Protein AF-A0A2H9MGI7-F1 (afdb_monomer_lite)

pLDDT: mean 84.03, std 13.03, range [43.06, 93.06]

Foldseek 3Di:
DDDDPDPDDPQLVVLLVVLCVVCVVVVADADSLLLSVLCVLQVPDSVSSNVLSVQLVVVCVVVVHHRDNVSSCVRRPDDDD

Radius of gyration: 12.67 Å; chains: 1; bounding box: 24×45×29 Å

Secondary structure (DSSP, 8-state):
--SSTTSS-HHHHHHHHHHHHHHHHTT----HHHHHHHHHHTTT-HHHHHHHHHHHHHHHHHTT----HHHHHHHHH----

Sequence (81 aa):
GGLVTHILDPETETRIIILKRDAEKEGMKIDFEVLYYISSECNSNIRNVKGGLTKVMAYAKIHSREITLELAKKVLGEPES

Structure (mmCIF, N/CA/C/O backbone):
data_AF-A0A2H9MGI7-F1
#
_entry.id   AF-A0A2H9MGI7-F1
#
loop_
_atom_site.group_PDB
_atom_site.id
_atom_site.type_symbol
_atom_site.label_atom_id
_atom_site.label_alt_id
_atom_site.label_comp_id
_atom_site.label_asym_id
_atom_site.label_entity_id
_atom_site.label_seq_id
_atom_site.pdbx_PDB_ins_code
_atom_site.Cartn_x
_atom_site.Cartn_y
_atom_site.Cartn_z
_atom_site.occupancy
_atom_site.B_iso_or_equiv
_atom_site.auth_seq_id
_atom_site.auth_comp_id
_atom_site.auth_asym_id
_atom_site.auth_atom_id
_atom_site.pdbx_PDB_model_num
ATOM 1 N N . GLY A 1 1 ? -1.955 -24.660 -14.568 1.00 56.06 1 GLY A N 1
ATOM 2 C CA . GLY A 1 1 ? -1.375 -23.422 -14.023 1.00 56.06 1 GLY A CA 1
ATOM 3 C C . GLY A 1 1 ? -1.085 -22.505 -15.180 1.00 56.06 1 GLY A C 1
ATOM 4 O O . GLY A 1 1 ? -0.399 -22.930 -16.096 1.00 56.06 1 GLY A O 1
ATOM 5 N N . GLY A 1 2 ? -1.668 -21.316 -15.194 1.00 67.62 2 GLY A N 1
ATOM 6 C CA . GLY A 1 2 ? -1.495 -20.359 -16.283 1.00 67.62 2 GLY A CA 1
ATOM 7 C C . GLY A 1 2 ? -2.707 -19.447 -16.410 1.00 67.62 2 GLY A C 1
ATOM 8 O O . GLY A 1 2 ? -3.804 -19.872 -16.061 1.00 67.62 2 GLY A O 1
ATOM 9 N N . LEU A 1 3 ? -2.463 -18.249 -16.956 1.00 50.97 3 LEU A N 1
ATOM 10 C CA . LEU A 1 3 ? -3.419 -17.200 -17.361 1.00 50.97 3 LEU A CA 1
ATOM 11 C C . LEU A 1 3 ? -3.598 -16.005 -16.410 1.00 50.97 3 LEU A C 1
ATOM 13 O O . LEU A 1 3 ? -4.719 -15.610 -16.130 1.00 50.97 3 LEU A O 1
ATOM 17 N N . VAL A 1 4 ? -2.501 -15.372 -15.984 1.00 53.47 4 VAL A N 1
ATOM 18 C CA . VAL A 1 4 ? -2.522 -13.925 -15.636 1.00 53.47 4 VAL A CA 1
ATOM 19 C C . VAL A 1 4 ? -1.164 -13.225 -15.817 1.00 53.47 4 VAL A C 1
ATOM 21 O O . VAL A 1 4 ? -1.099 -12.004 -15.860 1.00 53.47 4 VAL A O 1
ATOM 24 N N . THR A 1 5 ? -0.074 -13.975 -15.990 1.00 50.25 5 THR A N 1
ATOM 25 C CA . THR A 1 5 ? 1.311 -13.492 -15.853 1.00 50.25 5 THR A CA 1
ATOM 26 C C . THR A 1 5 ? 1.919 -12.746 -17.052 1.00 50.25 5 THR A C 1
ATOM 28 O O . THR A 1 5 ? 3.096 -12.425 -16.996 1.00 50.25 5 THR A O 1
ATOM 31 N N . HIS A 1 6 ? 1.193 -12.475 -18.145 1.00 55.34 6 HIS A N 1
ATOM 32 C CA . HIS A 1 6 ? 1.819 -11.968 -19.388 1.00 55.34 6 HIS A CA 1
ATOM 33 C C . HIS A 1 6 ? 1.504 -10.511 -19.769 1.00 55.34 6 HIS A C 1
ATOM 35 O O . HIS A 1 6 ? 1.922 -10.074 -20.836 1.00 55.34 6 HIS A O 1
ATOM 41 N N . ILE A 1 7 ? 0.755 -9.763 -18.948 1.00 66.56 7 ILE A N 1
ATOM 42 C CA . ILE A 1 7 ? 0.278 -8.410 -19.316 1.00 66.56 7 ILE A CA 1
ATOM 43 C C . ILE A 1 7 ? 0.922 -7.313 -18.454 1.00 66.56 7 ILE A C 1
ATOM 45 O O . ILE A 1 7 ? 1.012 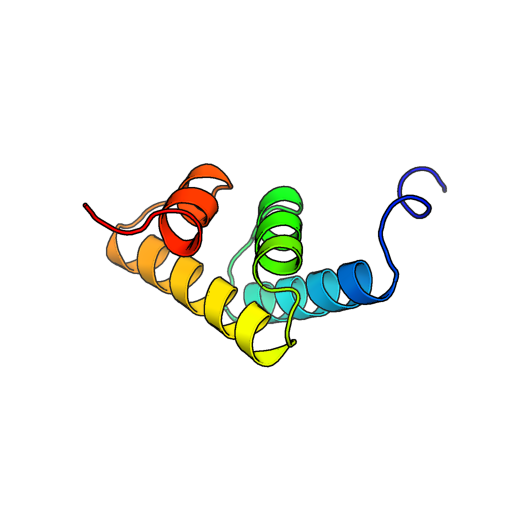-6.164 -18.877 1.00 66.56 7 ILE A O 1
ATOM 49 N N . LEU A 1 8 ? 1.386 -7.654 -17.252 1.00 68.12 8 LEU A N 1
ATOM 50 C CA . LEU A 1 8 ? 1.947 -6.686 -16.317 1.00 68.12 8 LEU A CA 1
ATOM 51 C C . LEU A 1 8 ? 3.448 -6.555 -16.516 1.00 68.12 8 LEU A C 1
ATOM 53 O O . LEU A 1 8 ? 4.160 -7.553 -16.603 1.00 68.12 8 LEU A O 1
ATOM 57 N N . ASP A 1 9 ? 3.923 -5.314 -16.531 1.00 81.81 9 ASP A N 1
ATOM 58 C CA . ASP A 1 9 ? 5.352 -5.047 -16.490 1.00 81.81 9 ASP A CA 1
ATOM 59 C C . ASP A 1 9 ? 5.967 -5.686 -15.221 1.00 81.81 9 ASP A C 1
ATOM 61 O O . ASP A 1 9 ? 5.390 -5.541 -14.132 1.00 81.81 9 ASP A O 1
ATOM 65 N N . PRO A 1 10 ? 7.106 -6.399 -15.324 1.00 80.38 10 PRO A N 1
ATOM 66 C CA . PRO A 1 10 ? 7.725 -7.088 -14.188 1.00 80.38 10 PRO A CA 1
ATOM 67 C C . PRO A 1 10 ? 8.051 -6.147 -13.019 1.00 80.38 10 PRO A C 1
ATOM 69 O O . PRO A 1 10 ? 8.039 -6.563 -11.854 1.00 80.38 10 PRO A O 1
ATOM 72 N N . GLU A 1 11 ? 8.296 -4.864 -13.290 1.00 83.31 11 GLU A N 1
ATOM 73 C CA . GLU A 1 11 ? 8.505 -3.853 -12.260 1.00 83.31 11 GLU A CA 1
ATOM 74 C C . GLU A 1 11 ? 7.206 -3.563 -11.492 1.00 83.31 11 GLU A C 1
ATOM 76 O O . GLU A 1 11 ? 7.200 -3.479 -10.261 1.00 83.31 11 GLU A O 1
ATOM 81 N N . THR A 1 12 ? 6.081 -3.486 -12.203 1.00 85.19 12 THR A N 1
ATOM 82 C CA . THR A 1 12 ? 4.744 -3.309 -11.619 1.00 85.19 12 THR A CA 1
ATOM 83 C C . THR A 1 12 ? 4.326 -4.522 -10.796 1.00 85.19 12 THR A C 1
ATOM 85 O O . THR A 1 12 ? 3.870 -4.360 -9.664 1.00 85.19 12 THR A O 1
ATOM 88 N N . GLU A 1 13 ? 4.549 -5.737 -11.299 1.00 87.56 13 GLU A N 1
ATOM 89 C CA . GLU A 1 13 ? 4.284 -6.965 -10.542 1.00 87.56 13 GLU A CA 1
ATOM 90 C C . GLU A 1 13 ? 5.089 -6.995 -9.234 1.00 87.56 13 GLU A C 1
ATOM 92 O O . GLU A 1 13 ? 4.536 -7.205 -8.150 1.00 87.56 13 GLU A O 1
ATOM 97 N N . THR A 1 14 ? 6.385 -6.681 -9.313 1.00 89.75 14 THR A N 1
ATOM 98 C CA . THR A 1 14 ? 7.265 -6.615 -8.141 1.00 89.75 14 THR A CA 1
ATOM 99 C C . THR A 1 14 ? 6.758 -5.595 -7.119 1.00 89.75 14 THR A C 1
ATOM 101 O O . THR A 1 14 ? 6.695 -5.894 -5.922 1.00 89.75 14 THR A O 1
ATOM 104 N N . ARG A 1 15 ? 6.334 -4.405 -7.567 1.00 89.81 15 ARG A N 1
ATOM 105 C CA . ARG A 1 15 ? 5.731 -3.383 -6.695 1.00 89.81 15 ARG A CA 1
ATOM 106 C C . ARG A 1 15 ? 4.477 -3.895 -5.993 1.00 89.81 15 ARG A C 1
ATOM 108 O O . ARG A 1 15 ? 4.357 -3.705 -4.784 1.00 89.81 15 ARG A O 1
ATOM 115 N N . ILE A 1 16 ? 3.576 -4.564 -6.709 1.00 91.56 16 ILE A N 1
ATOM 116 C CA . ILE A 1 16 ? 2.338 -5.119 -6.139 1.00 91.56 16 ILE A CA 1
ATOM 117 C C . ILE A 1 16 ? 2.654 -6.166 -5.074 1.00 91.56 16 ILE A C 1
ATOM 119 O O . ILE A 1 16 ? 2.057 -6.139 -4.000 1.00 91.56 16 ILE A O 1
ATOM 123 N N . ILE A 1 17 ? 3.626 -7.048 -5.321 1.00 90.50 17 ILE A N 1
ATOM 124 C CA . ILE A 1 17 ? 4.062 -8.050 -4.338 1.00 90.50 17 ILE A CA 1
ATOM 125 C C . ILE A 1 17 ? 4.605 -7.371 -3.074 1.00 90.50 17 ILE A C 1
ATOM 127 O O . ILE A 1 17 ? 4.296 -7.805 -1.962 1.00 90.50 17 ILE A O 1
ATOM 131 N N . ILE A 1 18 ? 5.396 -6.304 -3.224 1.00 90.94 18 ILE A N 1
ATOM 132 C CA . ILE A 1 18 ? 5.912 -5.530 -2.087 1.00 90.94 18 ILE A CA 1
ATOM 133 C C . ILE A 1 18 ? 4.757 -4.889 -1.311 1.00 90.94 18 ILE A C 1
ATOM 135 O O . ILE A 1 18 ? 4.686 -5.062 -0.096 1.00 90.94 18 ILE A O 1
ATOM 139 N N . LEU A 1 19 ? 3.837 -4.208 -2.000 1.00 91.56 19 LEU A N 1
ATOM 140 C CA . LEU A 1 19 ? 2.680 -3.566 -1.375 1.00 91.56 19 LEU A CA 1
ATOM 141 C C . LEU A 1 19 ? 1.785 -4.568 -0.645 1.00 91.56 19 LEU A C 1
ATOM 143 O O . LEU A 1 19 ? 1.370 -4.308 0.481 1.00 91.56 19 LEU A O 1
ATOM 147 N N . LYS A 1 20 ? 1.517 -5.723 -1.262 1.00 92.50 20 LYS A N 1
ATOM 148 C CA . LYS A 1 20 ? 0.728 -6.796 -0.658 1.00 92.50 20 LYS A CA 1
ATOM 149 C C . LYS A 1 20 ? 1.354 -7.249 0.658 1.00 92.50 20 LYS A C 1
ATOM 151 O O . LYS A 1 20 ? 0.671 -7.289 1.673 1.00 92.50 20 LYS A O 1
ATOM 156 N N . ARG A 1 21 ? 2.666 -7.507 0.658 1.00 92.06 21 ARG A N 1
ATOM 157 C CA . ARG A 1 21 ? 3.405 -7.902 1.866 1.00 92.06 21 ARG A CA 1
ATOM 158 C C . ARG A 1 21 ? 3.374 -6.821 2.945 1.00 92.06 21 ARG A C 1
ATOM 160 O O . ARG A 1 21 ? 3.295 -7.159 4.121 1.00 92.06 21 ARG A O 1
ATOM 167 N N . ASP A 1 22 ? 3.476 -5.544 2.576 1.00 91.06 22 ASP A N 1
ATOM 168 C CA . ASP A 1 22 ? 3.360 -4.432 3.530 1.00 91.06 22 ASP A CA 1
ATOM 169 C C . ASP A 1 22 ? 1.943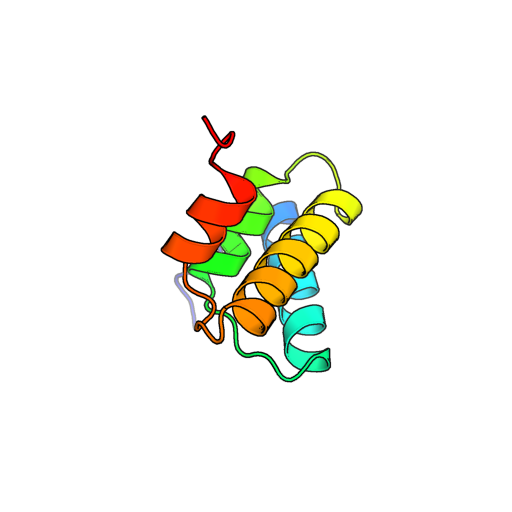 -4.352 4.132 1.00 91.06 22 ASP A C 1
ATOM 171 O O . ASP A 1 22 ? 1.806 -4.223 5.346 1.00 91.06 22 ASP A O 1
ATOM 175 N N . ALA A 1 23 ? 0.892 -4.520 3.323 1.00 91.06 23 ALA A N 1
ATOM 176 C CA . ALA A 1 23 ? -0.492 -4.555 3.801 1.00 91.06 23 ALA A CA 1
ATOM 177 C C . ALA A 1 23 ? -0.769 -5.758 4.723 1.00 91.06 23 ALA A C 1
ATOM 179 O O . ALA A 1 23 ? -1.368 -5.601 5.786 1.00 91.06 23 ALA A O 1
ATOM 180 N N . GLU A 1 24 ? -0.271 -6.945 4.364 1.00 91.06 24 GLU A N 1
ATOM 181 C CA . GLU A 1 24 ? -0.391 -8.161 5.178 1.00 91.06 24 GLU A CA 1
ATOM 182 C C . GLU A 1 24 ? 0.308 -8.014 6.538 1.00 91.06 24 GLU A C 1
ATOM 184 O O . GLU A 1 24 ? -0.225 -8.468 7.550 1.00 91.06 24 GLU A O 1
ATOM 189 N N . LYS A 1 25 ? 1.462 -7.333 6.594 1.00 91.38 25 LYS A N 1
ATOM 190 C CA . LYS A 1 25 ? 2.155 -7.014 7.858 1.00 91.38 25 LYS A CA 1
ATOM 191 C C . LYS A 1 25 ? 1.344 -6.090 8.763 1.00 91.38 25 LYS A C 1
ATOM 193 O O . LYS A 1 25 ? 1.407 -6.232 9.978 1.00 91.38 25 LYS A O 1
ATOM 198 N N . GLU A 1 26 ? 0.586 -5.172 8.176 1.00 88.06 26 GLU A N 1
ATOM 199 C CA . GLU A 1 26 ? -0.353 -4.300 8.889 1.00 88.06 26 GLU A CA 1
ATOM 200 C C . GLU A 1 26 ? -1.672 -5.013 9.258 1.00 88.06 26 GLU A C 1
ATOM 202 O O . GLU A 1 26 ? -2.563 -4.398 9.845 1.00 88.06 26 GLU A O 1
ATOM 207 N N . GLY A 1 27 ? -1.830 -6.297 8.907 1.00 89.12 27 GLY A N 1
ATOM 208 C CA . GLY A 1 27 ? -3.055 -7.065 9.139 1.00 89.12 27 GLY A CA 1
ATOM 209 C C . GLY A 1 27 ? -4.215 -6.674 8.218 1.00 89.12 27 GLY A C 1
ATOM 210 O O . GLY A 1 27 ? -5.363 -7.012 8.503 1.00 89.12 27 GLY A O 1
ATOM 211 N N . MET A 1 28 ? -3.939 -5.964 7.121 1.00 87.31 28 MET A N 1
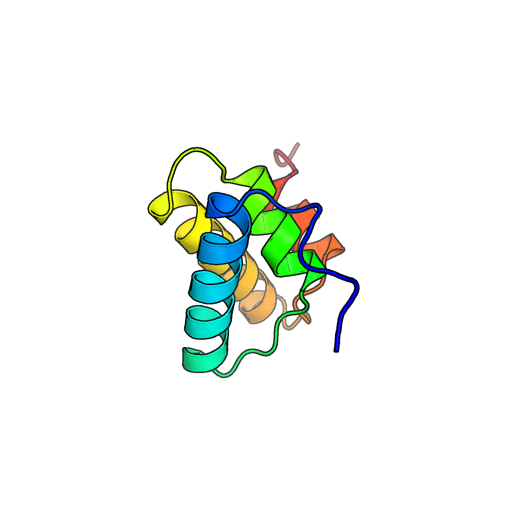ATOM 212 C CA . MET A 1 28 ? -4.941 -5.511 6.160 1.00 87.31 28 MET A CA 1
ATOM 213 C C . MET A 1 28 ? -4.956 -6.401 4.918 1.00 87.31 28 MET A C 1
ATOM 215 O O . MET A 1 28 ? -3.927 -6.677 4.304 1.00 87.31 28 MET A O 1
ATOM 219 N N . LYS A 1 29 ? -6.156 -6.827 4.517 1.00 86.81 29 LYS A N 1
ATOM 220 C CA . LYS A 1 29 ? -6.383 -7.480 3.226 1.00 86.81 29 LYS A CA 1
ATOM 221 C C . LYS A 1 29 ? -6.790 -6.419 2.219 1.00 86.81 29 LYS A C 1
ATOM 223 O O . LYS A 1 29 ? -7.788 -5.737 2.418 1.00 86.81 29 LYS A O 1
ATOM 228 N N . ILE A 1 30 ? -5.997 -6.282 1.166 1.00 90.56 30 ILE A N 1
ATOM 229 C CA . ILE A 1 30 ? -6.231 -5.319 0.095 1.00 90.56 30 ILE A CA 1
ATOM 230 C C . ILE A 1 30 ? -6.317 -6.086 -1.212 1.00 90.56 30 ILE A C 1
ATOM 232 O O . ILE A 1 30 ? -5.489 -6.961 -1.481 1.00 90.56 30 ILE A O 1
ATOM 236 N N . ASP A 1 31 ? -7.330 -5.750 -1.999 1.00 92.19 31 ASP A N 1
ATOM 237 C CA . ASP A 1 31 ? -7.597 -6.423 -3.256 1.00 92.19 31 ASP A CA 1
ATOM 238 C C . ASP A 1 31 ? -6.557 -6.095 -4.331 1.00 92.19 31 ASP A C 1
ATOM 240 O O . ASP A 1 31 ? -5.929 -5.028 -4.322 1.00 92.19 31 ASP A O 1
ATOM 244 N N . PHE A 1 32 ? -6.375 -7.017 -5.276 1.00 90.50 32 PHE A N 1
ATOM 245 C CA . PHE A 1 32 ? -5.343 -6.887 -6.305 1.00 90.50 32 PHE A CA 1
ATOM 246 C C . PHE A 1 32 ? -5.539 -5.620 -7.141 1.00 90.50 32 PHE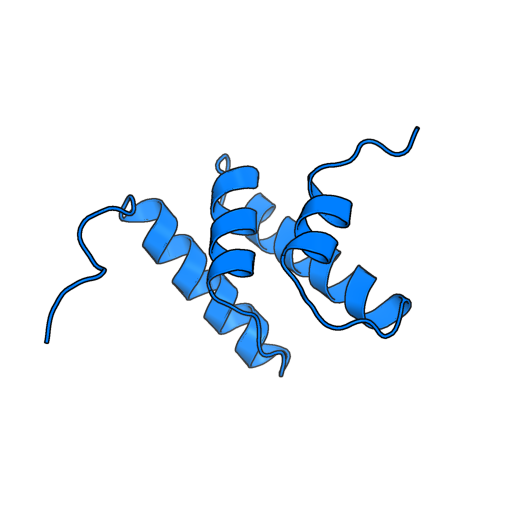 A C 1
ATOM 248 O O . PHE A 1 32 ? -4.572 -4.910 -7.409 1.00 90.50 32 PHE A O 1
ATOM 255 N N . GLU A 1 33 ? -6.782 -5.299 -7.498 1.00 91.50 33 GLU A N 1
ATOM 256 C CA . GLU A 1 33 ? -7.118 -4.116 -8.297 1.00 91.50 33 GLU A CA 1
ATOM 257 C C . GLU A 1 33 ? -6.681 -2.812 -7.618 1.00 91.50 33 GLU A C 1
ATOM 259 O O . GLU A 1 33 ? -6.205 -1.889 -8.280 1.00 91.50 33 GLU A O 1
ATOM 264 N N . VAL A 1 34 ? -6.772 -2.752 -6.286 1.00 93.06 34 VAL A N 1
ATOM 265 C CA . VAL A 1 34 ? -6.336 -1.592 -5.501 1.00 93.06 34 VAL A CA 1
ATOM 266 C C . VAL A 1 34 ? -4.817 -1.475 -5.515 1.00 93.06 34 VAL A C 1
ATOM 268 O O . VAL A 1 34 ? -4.280 -0.401 -5.781 1.00 93.06 34 VAL A O 1
ATOM 271 N N . LEU A 1 35 ? -4.110 -2.579 -5.259 1.00 92.12 35 LEU A N 1
ATOM 272 C CA . LEU A 1 35 ? -2.645 -2.607 -5.279 1.00 92.12 35 LEU A CA 1
ATOM 273 C C . LEU A 1 35 ? -2.100 -2.264 -6.668 1.00 92.12 35 LEU A C 1
ATOM 275 O O . LEU A 1 35 ? -1.141 -1.499 -6.780 1.00 92.12 35 LEU A O 1
ATOM 279 N N . TYR A 1 36 ? -2.734 -2.798 -7.713 1.00 91.25 36 TYR A N 1
ATOM 280 C CA . TYR A 1 36 ? -2.418 -2.492 -9.100 1.00 91.25 36 TYR A CA 1
ATOM 281 C C . TYR A 1 36 ? -2.586 -0.999 -9.374 1.00 91.25 36 TYR A C 1
ATOM 283 O O . TYR A 1 36 ? -1.636 -0.364 -9.830 1.00 91.25 36 TYR A O 1
ATOM 291 N N . TYR A 1 37 ? -3.729 -0.415 -9.004 1.00 91.19 37 TYR A N 1
ATOM 292 C CA . TYR A 1 37 ? -3.975 1.015 -9.169 1.00 91.19 37 TYR A CA 1
ATOM 293 C C . TYR A 1 37 ? -2.920 1.873 -8.457 1.00 91.19 37 TYR A C 1
ATOM 295 O O . TYR A 1 37 ? -2.302 2.718 -9.096 1.00 91.19 37 TYR A O 1
ATOM 303 N N . ILE A 1 38 ? -2.620 1.600 -7.181 1.00 90.00 38 ILE A N 1
ATOM 304 C CA . ILE A 1 38 ? -1.582 2.330 -6.427 1.00 90.00 38 ILE A CA 1
ATOM 305 C C . ILE A 1 38 ? -0.216 2.211 -7.121 1.00 90.00 38 ILE A C 1
ATOM 307 O O . ILE A 1 38 ? 0.515 3.195 -7.243 1.00 90.00 38 ILE A O 1
ATOM 311 N N . SER A 1 39 ? 0.140 1.008 -7.583 1.00 89.56 39 SER A N 1
ATOM 312 C CA . SER A 1 39 ? 1.413 0.760 -8.268 1.00 89.56 39 SER A CA 1
ATOM 313 C C . SER A 1 39 ? 1.508 1.448 -9.634 1.00 89.56 39 SER A C 1
ATOM 315 O O . SER A 1 39 ? 2.598 1.869 -10.018 1.00 89.56 39 SER A O 1
ATOM 317 N N . SER A 1 40 ? 0.377 1.580 -10.333 1.00 87.12 40 SER A N 1
ATOM 318 C CA . SER A 1 40 ? 0.273 2.215 -11.644 1.00 87.12 40 SER A CA 1
ATOM 319 C C . SER A 1 40 ? 0.277 3.740 -11.529 1.00 87.12 40 SER A C 1
ATOM 321 O O . SER A 1 40 ? 0.951 4.399 -12.313 1.00 87.12 40 SER A O 1
ATOM 323 N N . GLU A 1 41 ? -0.420 4.297 -10.537 1.00 85.75 41 GLU A N 1
ATOM 324 C CA . GLU A 1 41 ? -0.527 5.743 -10.312 1.00 85.75 41 GLU A CA 1
ATOM 325 C C . GLU A 1 41 ? 0.798 6.337 -9.800 1.00 85.75 41 GLU A C 1
ATOM 327 O O . GLU A 1 41 ? 1.238 7.400 -10.225 1.00 85.75 41 GLU A O 1
ATOM 332 N N . CYS A 1 42 ? 1.497 5.626 -8.907 1.00 79.31 42 CYS A N 1
ATOM 333 C CA . CYS A 1 42 ? 2.722 6.109 -8.256 1.00 79.31 42 CYS A CA 1
ATOM 334 C C . CYS A 1 42 ? 4.026 5.665 -8.958 1.00 79.31 42 CYS A C 1
ATOM 336 O O . CYS A 1 42 ? 5.060 5.541 -8.292 1.00 79.31 42 CYS A O 1
ATOM 338 N N . ASN A 1 43 ? 3.999 5.420 -10.276 1.00 74.25 43 ASN A N 1
ATOM 339 C CA . ASN A 1 43 ? 5.042 4.712 -11.048 1.00 74.25 43 ASN A CA 1
ATOM 340 C C . ASN A 1 43 ? 6.485 5.259 -10.876 1.00 74.25 43 ASN A C 1
ATOM 342 O O . ASN A 1 43 ? 7.448 4.518 -11.021 1.00 74.25 43 ASN A O 1
ATOM 346 N N . SER A 1 44 ? 6.678 6.519 -10.468 1.00 69.75 44 SER A N 1
ATOM 347 C CA . SER A 1 44 ? 8.010 7.144 -10.389 1.00 69.75 44 SER A CA 1
ATOM 348 C C . SER A 1 44 ? 9.001 6.537 -9.377 1.00 69.75 44 SER A C 1
ATOM 350 O O . SER A 1 44 ? 10.205 6.707 -9.561 1.00 69.75 44 SER A O 1
ATOM 352 N N . ASN A 1 45 ? 8.560 5.897 -8.278 1.00 82.25 45 ASN A N 1
ATOM 353 C CA . ASN A 1 45 ? 9.473 5.280 -7.292 1.00 82.25 45 ASN A CA 1
ATOM 354 C C . ASN A 1 45 ? 8.742 4.372 -6.282 1.00 82.25 45 ASN A C 1
ATOM 356 O O . ASN A 1 45 ? 7.664 4.726 -5.803 1.00 82.25 45 ASN A O 1
ATOM 360 N N . ILE A 1 46 ? 9.375 3.279 -5.825 1.00 83.62 46 ILE A N 1
ATOM 361 C CA . ILE A 1 46 ? 8.825 2.399 -4.770 1.00 83.62 46 ILE A CA 1
ATOM 362 C C . ILE A 1 46 ? 8.456 3.157 -3.484 1.00 83.62 46 ILE A C 1
ATOM 364 O O . ILE A 1 46 ? 7.504 2.792 -2.795 1.00 83.62 46 ILE A O 1
ATOM 368 N N . ARG A 1 47 ? 9.171 4.242 -3.162 1.00 87.38 47 ARG A N 1
ATOM 369 C CA . ARG A 1 47 ? 8.871 5.082 -1.996 1.00 87.38 47 ARG A CA 1
ATOM 370 C C . ARG A 1 47 ? 7.534 5.816 -2.138 1.00 87.38 47 ARG A C 1
ATOM 372 O O . ARG A 1 47 ? 6.786 5.877 -1.166 1.00 87.38 47 ARG A O 1
ATOM 379 N N . ASN A 1 48 ? 7.209 6.306 -3.336 1.00 88.06 48 ASN A N 1
ATOM 380 C CA . ASN A 1 48 ? 5.921 6.947 -3.618 1.00 88.06 48 ASN A CA 1
ATOM 381 C C . ASN A 1 48 ? 4.789 5.922 -3.573 1.00 88.06 48 ASN A C 1
ATOM 383 O O . ASN A 1 48 ? 3.761 6.178 -2.962 1.00 88.06 48 ASN A O 1
ATOM 387 N N . VAL A 1 49 ? 5.024 4.736 -4.135 1.00 88.75 49 VAL A N 1
ATOM 388 C CA . VAL A 1 49 ? 4.075 3.614 -4.150 1.00 88.75 49 VAL A CA 1
ATOM 389 C C . VAL A 1 49 ? 3.706 3.187 -2.724 1.00 88.75 49 VAL A C 1
ATOM 391 O O . VAL A 1 49 ? 2.527 3.110 -2.382 1.00 88.75 49 VAL A O 1
ATOM 394 N N . LYS A 1 50 ? 4.704 3.005 -1.847 1.00 90.44 50 LYS A N 1
ATOM 395 C CA . LYS A 1 50 ? 4.469 2.738 -0.417 1.00 90.44 50 LYS A CA 1
ATOM 396 C C . LYS A 1 50 ? 3.755 3.898 0.276 1.00 90.44 50 LYS A C 1
ATOM 398 O O . LYS A 1 50 ? 2.827 3.660 1.038 1.00 90.44 50 LYS A O 1
ATOM 403 N N . GLY A 1 51 ? 4.150 5.140 -0.008 1.00 91.62 51 GLY A N 1
ATOM 404 C CA . GLY A 1 51 ? 3.488 6.329 0.533 1.00 91.62 51 GLY A CA 1
ATOM 405 C C . GLY A 1 51 ? 2.012 6.424 0.134 1.00 91.62 51 GLY A C 1
ATOM 406 O O . GLY A 1 51 ? 1.175 6.759 0.970 1.00 91.62 51 GLY A O 1
ATOM 407 N N . GLY A 1 52 ? 1.682 6.074 -1.111 1.00 91.44 52 GLY A N 1
ATOM 408 C CA . GLY A 1 52 ? 0.311 5.991 -1.609 1.00 91.44 52 GLY A CA 1
ATOM 409 C C . GLY A 1 52 ? -0.499 4.940 -0.857 1.00 91.44 52 GLY A C 1
ATOM 410 O O . GLY A 1 52 ? -1.570 5.251 -0.341 1.00 91.44 52 GLY A O 1
ATOM 411 N N . LEU A 1 53 ? 0.055 3.734 -0.686 1.00 92.50 53 LEU A N 1
ATOM 412 C CA . LEU A 1 53 ? -0.570 2.695 0.134 1.00 92.50 53 LEU A CA 1
ATOM 413 C C . LEU A 1 53 ? -0.811 3.177 1.574 1.00 92.50 53 LEU A C 1
ATOM 415 O O . LEU A 1 53 ? -1.921 3.043 2.084 1.00 92.50 53 LEU A O 1
ATOM 419 N N . THR A 1 54 ? 0.187 3.784 2.222 1.00 92.62 54 THR A N 1
ATOM 420 C CA . THR A 1 54 ? 0.042 4.333 3.580 1.00 92.62 54 THR A CA 1
ATOM 421 C C . THR A 1 54 ? -1.072 5.375 3.664 1.00 92.62 54 THR A C 1
ATOM 423 O O . THR A 1 54 ? -1.864 5.321 4.602 1.00 92.62 54 THR A O 1
ATOM 426 N N . LYS A 1 55 ? -1.183 6.290 2.691 1.00 91.94 55 LYS A N 1
ATOM 427 C CA . LYS A 1 55 ? -2.269 7.286 2.645 1.00 91.94 55 LYS A CA 1
ATOM 428 C C . LYS A 1 55 ? -3.643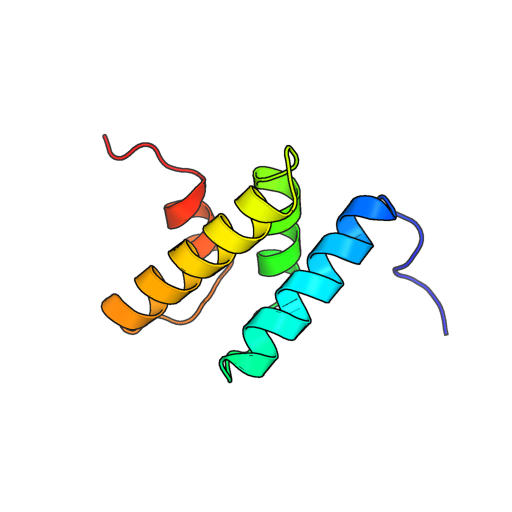 6.626 2.542 1.00 91.94 55 LYS A C 1
ATOM 430 O O . LYS A 1 55 ? -4.534 6.967 3.314 1.00 91.94 55 LYS A O 1
ATOM 435 N N . VAL A 1 56 ? -3.799 5.665 1.630 1.00 92.62 56 VAL A N 1
ATOM 436 C CA . VAL A 1 56 ? -5.052 4.918 1.430 1.00 92.62 56 VAL A CA 1
ATOM 437 C C . VAL A 1 56 ? -5.449 4.178 2.709 1.00 92.62 56 VAL A C 1
ATOM 439 O O . VAL A 1 56 ? -6.587 4.295 3.161 1.00 92.62 56 VAL A O 1
ATOM 442 N N . MET A 1 57 ? -4.502 3.482 3.343 1.00 91.75 57 MET A N 1
ATOM 443 C CA . MET A 1 57 ? -4.730 2.771 4.604 1.00 91.75 57 MET A CA 1
ATOM 444 C C . MET A 1 57 ? -5.098 3.721 5.749 1.00 91.75 57 MET A C 1
ATOM 446 O O . MET A 1 57 ? -6.015 3.435 6.516 1.00 91.75 57 MET A O 1
ATOM 450 N N . ALA A 1 58 ? -4.406 4.856 5.873 1.00 92.38 58 ALA A N 1
ATOM 451 C CA . ALA A 1 58 ? -4.694 5.852 6.900 1.00 92.38 58 ALA A CA 1
ATOM 452 C C . ALA A 1 58 ? -6.094 6.455 6.721 1.00 92.38 58 ALA A C 1
ATOM 454 O O . ALA A 1 58 ? -6.853 6.525 7.684 1.00 92.38 58 ALA A O 1
ATOM 455 N N . TYR A 1 59 ? -6.462 6.820 5.491 1.00 92.31 59 TYR A N 1
ATOM 456 C CA . TYR A 1 59 ? -7.792 7.339 5.178 1.00 92.31 59 TYR A CA 1
ATOM 457 C C . TYR A 1 59 ? -8.885 6.312 5.502 1.00 92.31 59 TYR A C 1
ATOM 459 O O . TYR A 1 59 ? -9.853 6.631 6.189 1.00 92.31 59 TYR A O 1
ATOM 467 N N . ALA A 1 60 ? -8.703 5.058 5.079 1.00 91.44 60 ALA A N 1
ATOM 468 C CA . ALA A 1 60 ? -9.613 3.960 5.394 1.00 91.44 60 ALA A CA 1
ATOM 469 C C . ALA A 1 60 ? -9.785 3.764 6.912 1.00 91.44 60 ALA A C 1
ATOM 471 O O . ALA A 1 60 ? -10.915 3.696 7.394 1.00 91.44 60 ALA A O 1
ATOM 472 N N . LYS A 1 61 ? -8.684 3.777 7.679 1.00 89.75 61 LYS A N 1
ATOM 473 C CA . LYS A 1 61 ? -8.702 3.694 9.151 1.00 89.75 61 LYS A CA 1
ATOM 474 C C . LYS A 1 61 ? -9.457 4.870 9.789 1.00 89.75 61 LYS A C 1
ATOM 476 O O . LYS A 1 61 ? -10.324 4.641 10.626 1.00 89.75 61 LYS A O 1
ATOM 481 N N . ILE A 1 62 ? -9.167 6.111 9.386 1.00 92.12 62 ILE A N 1
ATOM 482 C CA . ILE A 1 62 ? -9.793 7.327 9.946 1.00 92.12 62 ILE A CA 1
ATOM 483 C C . ILE A 1 62 ? -11.299 7.355 9.664 1.00 92.12 62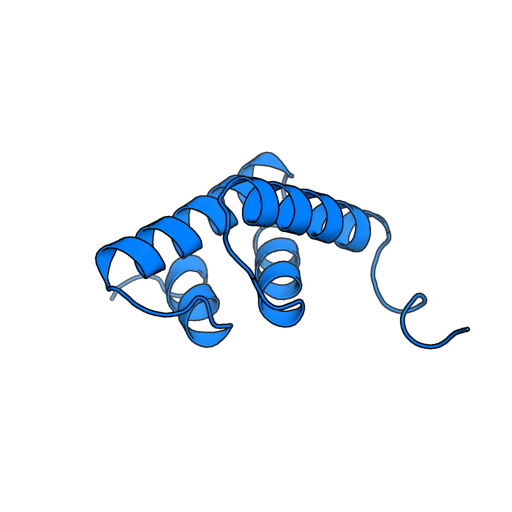 ILE A C 1
ATOM 485 O O . ILE A 1 62 ? -12.094 7.660 10.549 1.00 92.12 62 ILE A O 1
ATOM 489 N N . HIS A 1 63 ? -11.699 7.006 8.443 1.00 91.19 63 HIS A N 1
ATOM 490 C CA . HIS A 1 63 ? -13.100 7.010 8.030 1.00 91.19 63 HIS A CA 1
ATOM 491 C C . HIS A 1 63 ? -13.837 5.701 8.345 1.00 91.19 63 HIS A C 1
ATOM 493 O O . HIS A 1 63 ? -15.010 5.585 7.994 1.00 91.19 63 HIS A O 1
ATOM 499 N N . SER A 1 64 ? -13.171 4.727 8.985 1.00 90.50 64 SER A N 1
ATOM 500 C CA . SER A 1 64 ? -13.689 3.371 9.222 1.00 90.50 64 SER A CA 1
ATOM 501 C C . SER A 1 64 ? -14.326 2.762 7.967 1.00 90.50 64 SER A C 1
ATOM 503 O O . SER A 1 64 ? -15.419 2.200 8.007 1.00 90.50 64 SER A O 1
ATOM 505 N N . ARG A 1 65 ? -13.651 2.931 6.827 1.00 88.62 65 ARG A N 1
ATOM 506 C CA . ARG A 1 65 ? -14.063 2.383 5.534 1.00 88.62 65 ARG A CA 1
ATOM 507 C C . ARG A 1 65 ? -13.153 1.239 5.133 1.00 88.62 65 ARG A C 1
ATOM 509 O O . ARG A 1 65 ? -11.976 1.212 5.478 1.00 88.62 65 ARG A O 1
ATOM 516 N N . GLU A 1 66 ? -13.702 0.320 4.357 1.00 89.56 66 GLU A N 1
ATOM 517 C CA . GLU A 1 66 ? -12.913 -0.723 3.717 1.00 89.56 66 GLU A CA 1
ATOM 518 C C . GLU A 1 66 ? -12.042 -0.137 2.603 1.00 89.56 66 GLU A C 1
ATOM 520 O O . GLU A 1 66 ? -12.402 0.845 1.947 1.00 89.56 66 GLU A O 1
ATOM 525 N N . ILE A 1 67 ? -10.875 -0.743 2.393 1.00 91.12 67 ILE A N 1
ATOM 526 C CA . ILE A 1 67 ? -9.961 -0.334 1.330 1.00 91.12 67 ILE A CA 1
ATOM 527 C C . ILE A 1 67 ? -10.493 -0.882 0.005 1.00 91.12 67 ILE A C 1
ATOM 529 O O . ILE A 1 67 ? -10.332 -2.062 -0.299 1.00 91.12 67 ILE A O 1
ATOM 533 N N . THR A 1 68 ? -11.109 -0.008 -0.789 1.00 92.62 68 THR A N 1
ATOM 534 C CA . THR A 1 68 ? -11.635 -0.319 -2.125 1.00 92.62 68 THR A CA 1
ATOM 535 C C . THR A 1 68 ? -10.934 0.503 -3.206 1.00 92.62 68 THR A C 1
ATOM 537 O O . THR A 1 68 ? -10.258 1.496 -2.920 1.00 92.62 68 THR A O 1
ATOM 540 N N . LEU A 1 69 ? -11.110 0.111 -4.472 1.00 90.88 69 LEU A N 1
ATOM 541 C CA . LEU A 1 69 ? -10.544 0.840 -5.610 1.00 90.88 69 LEU A CA 1
ATOM 542 C C . LEU A 1 69 ? -11.064 2.283 -5.671 1.00 90.88 69 LEU A C 1
ATOM 544 O O . LEU A 1 69 ? -10.298 3.195 -5.964 1.00 90.88 69 LEU A O 1
ATOM 548 N N . GLU A 1 70 ? -12.340 2.502 -5.350 1.00 90.88 70 GLU A N 1
ATOM 549 C CA . GLU A 1 70 ? -12.933 3.842 -5.270 1.00 90.88 70 GLU A CA 1
ATOM 550 C C . GLU A 1 70 ? -12.268 4.700 -4.194 1.00 90.88 70 GLU A C 1
ATOM 552 O O . GLU A 1 70 ? -11.950 5.861 -4.444 1.00 90.88 70 GLU A O 1
ATOM 557 N N . LEU A 1 71 ? -11.999 4.130 -3.015 1.00 91.38 71 LEU A N 1
ATOM 558 C CA . LEU A 1 71 ? -11.305 4.845 -1.945 1.00 91.38 71 LEU A CA 1
ATOM 559 C C . LEU A 1 71 ? -9.872 5.190 -2.359 1.00 91.38 71 LEU A C 1
ATOM 561 O O . LEU A 1 71 ? -9.429 6.313 -2.139 1.00 91.38 71 LEU A O 1
ATOM 565 N N . ALA A 1 72 ? -9.159 4.263 -2.999 1.00 92.06 72 ALA A N 1
ATOM 566 C CA . ALA A 1 72 ? -7.811 4.527 -3.492 1.00 92.06 72 ALA A CA 1
ATOM 567 C C . ALA A 1 72 ? -7.788 5.612 -4.577 1.00 92.06 72 ALA A C 1
ATOM 569 O O . ALA A 1 72 ? -6.955 6.512 -4.506 1.00 92.06 72 ALA A O 1
ATOM 570 N N . LYS A 1 73 ? -8.730 5.579 -5.527 1.00 91.25 73 LYS A N 1
ATOM 571 C CA . LYS A 1 73 ? -8.913 6.633 -6.539 1.00 91.25 73 LYS A CA 1
ATOM 572 C C . LYS A 1 73 ? -9.238 7.979 -5.911 1.00 91.25 73 LYS A C 1
ATOM 574 O O . LYS A 1 73 ? -8.666 8.978 -6.313 1.00 91.25 73 LYS A O 1
ATOM 579 N N . LYS A 1 74 ? -10.091 8.010 -4.890 1.00 90.00 74 LYS A N 1
ATOM 580 C CA . LYS A 1 74 ? -10.404 9.241 -4.160 1.00 90.00 74 LYS A CA 1
ATOM 581 C C . LYS A 1 74 ? -9.175 9.821 -3.452 1.00 90.00 74 LYS A C 1
ATOM 583 O O . LYS A 1 74 ? -8.958 11.022 -3.471 1.00 90.00 74 LYS A O 1
ATOM 588 N N . VAL A 1 75 ? -8.372 8.970 -2.816 1.00 90.31 75 VAL A N 1
ATOM 589 C CA . VAL A 1 75 ? -7.214 9.401 -2.015 1.00 90.31 75 VAL A CA 1
ATOM 590 C C . VAL A 1 75 ? -6.002 9.769 -2.879 1.00 90.31 75 VAL A C 1
ATOM 592 O O . VAL A 1 75 ? -5.209 10.620 -2.478 1.00 90.31 75 VAL A O 1
ATOM 595 N N . LEU A 1 76 ? -5.815 9.109 -4.024 1.00 89.06 76 LEU A N 1
ATOM 596 C CA . LEU A 1 76 ? -4.649 9.305 -4.894 1.00 89.06 76 LEU A CA 1
ATOM 597 C C . LEU A 1 76 ? -4.945 10.129 -6.151 1.00 89.06 76 LEU A C 1
ATOM 599 O O . LEU A 1 76 ? -4.025 10.749 -6.673 1.00 89.06 76 LEU A O 1
ATOM 603 N N . GLY A 1 77 ? -6.188 10.116 -6.631 1.00 78.44 77 GLY A N 1
ATOM 604 C CA . GLY A 1 77 ? -6.589 10.640 -7.936 1.00 78.44 77 GLY A CA 1
ATOM 605 C C . GLY A 1 77 ? -7.382 11.948 -7.922 1.00 78.44 77 GLY A C 1
ATOM 606 O O . GLY A 1 77 ? -7.577 12.506 -8.997 1.00 78.44 77 GLY A O 1
ATOM 607 N N . GLU A 1 78 ? -7.820 12.477 -6.773 1.00 61.00 78 GLU A N 1
ATOM 608 C CA . GLU A 1 78 ? -8.456 13.803 -6.735 1.00 61.00 78 GLU A CA 1
ATOM 609 C C . GLU A 1 78 ? -7.543 14.880 -6.124 1.00 61.00 78 GLU A C 1
ATOM 611 O O . GLU A 1 78 ? -7.086 14.732 -4.987 1.00 61.00 78 GLU A O 1
ATOM 616 N N . PRO A 1 79 ? -7.311 16.006 -6.831 1.00 46.78 79 PRO A N 1
ATOM 617 C CA . PRO A 1 79 ? -7.131 17.282 -6.162 1.00 46.78 79 PRO A CA 1
ATOM 618 C C . PRO A 1 79 ? -8.466 17.647 -5.500 1.00 46.78 79 PRO A C 1
ATOM 620 O O . PRO A 1 79 ? -9.477 17.793 -6.186 1.00 46.78 79 PRO A O 1
ATOM 623 N N . GLU A 1 80 ? -8.483 17.768 -4.170 1.00 45.53 80 GLU A N 1
ATOM 624 C CA . GLU A 1 80 ? -9.592 18.426 -3.467 1.00 45.53 80 GLU A CA 1
ATOM 625 C C . GLU A 1 80 ? -9.835 19.793 -4.135 1.00 45.53 80 GLU A C 1
ATOM 627 O O . GLU A 1 80 ? -8.907 20.600 -4.240 1.00 45.53 80 GLU A O 1
ATOM 632 N N . SER A 1 81 ? -11.044 20.002 -4.667 1.00 43.06 81 SER A N 1
ATOM 633 C CA . SER A 1 81 ? -11.499 21.311 -5.162 1.00 43.06 81 SER A CA 1
ATOM 634 C C . SER A 1 81 ? -11.793 22.261 -4.009 1.00 43.06 81 SER A C 1
ATOM 636 O O . SER A 1 81 ? -12.339 21.781 -2.989 1.00 43.06 81 SER A O 1
#